Protein AF-E9IWM4-F1 (afdb_monomer)

pLDDT: mean 93.14, std 6.82, range [43.5, 98.0]

Radius of gyration: 21.25 Å; Cα contacts (8 Å, |Δi|>4): 161; chains: 1; bounding box: 42×32×75 Å

Organism: Solenopsis invicta (NCBI:txid13686)

Structure (mmCIF, N/CA/C/O backbone):
data_AF-E9IWM4-F1
#
_entry.id   AF-E9IWM4-F1
#
loop_
_atom_site.group_PDB
_atom_site.id
_atom_site.type_symbol
_atom_site.label_atom_id
_atom_site.label_alt_id
_atom_site.label_comp_id
_atom_site.label_asym_id
_atom_site.label_entity_id
_atom_site.label_seq_id
_atom_site.pdbx_PDB_ins_code
_atom_site.Cartn_x
_atom_site.Cartn_y
_atom_site.Cartn_z
_atom_site.occupancy
_atom_site.B_iso_or_equiv
_atom_site.auth_seq_id
_atom_site.auth_comp_id
_atom_site.auth_asym_id
_atom_site.auth_atom_id
_atom_site.pdbx_PDB_model_num
ATOM 1 N N . VAL A 1 1 ? -19.868 -0.440 38.010 1.00 68.25 1 VAL A N 1
ATOM 2 C CA . VAL A 1 1 ? -18.876 0.169 37.090 1.00 68.25 1 VAL A CA 1
ATOM 3 C C . VAL A 1 1 ? -19.186 1.655 36.975 1.00 68.25 1 VAL A C 1
ATOM 5 O O . VAL A 1 1 ? -20.357 1.967 36.776 1.00 68.25 1 VAL A O 1
ATOM 8 N N . PRO A 1 2 ? -18.214 2.564 37.165 1.00 89.19 2 PRO A N 1
ATOM 9 C CA . PRO A 1 2 ? -18.433 4.004 37.001 1.00 89.19 2 PRO A CA 1
ATOM 10 C C . PRO A 1 2 ? -18.896 4.347 35.576 1.00 89.19 2 PRO A C 1
ATOM 12 O O . PRO A 1 2 ? -18.408 3.737 34.626 1.00 89.19 2 PRO A O 1
ATOM 15 N N . LYS A 1 3 ? -19.796 5.331 35.411 1.00 88.75 3 LYS A N 1
ATOM 16 C CA . LYS A 1 3 ? -20.311 5.748 34.085 1.00 88.75 3 LYS A CA 1
ATOM 17 C C . LYS A 1 3 ? -19.187 6.117 33.110 1.00 88.75 3 LYS A C 1
ATOM 19 O O . LYS A 1 3 ? -19.181 5.637 31.987 1.00 88.75 3 LYS A O 1
ATOM 24 N N . GLN A 1 4 ? -18.182 6.845 33.591 1.00 87.12 4 GLN A N 1
ATOM 25 C CA . GLN A 1 4 ? -17.012 7.236 32.804 1.00 87.12 4 GLN A CA 1
ATOM 26 C C . GLN A 1 4 ? -16.271 6.038 32.184 1.00 87.12 4 GLN A C 1
ATOM 28 O O . GLN A 1 4 ? -15.910 6.068 31.014 1.00 87.12 4 GLN A O 1
ATOM 33 N N . SER A 1 5 ? -16.107 4.947 32.937 1.00 88.56 5 SER A N 1
ATOM 34 C CA . SER A 1 5 ? -15.441 3.736 32.439 1.00 88.56 5 SER A CA 1
ATOM 35 C C . SER A 1 5 ? -16.251 3.034 31.341 1.00 88.56 5 SER A C 1
ATOM 37 O O . SER A 1 5 ? -15.677 2.399 30.456 1.00 88.56 5 SER A O 1
ATOM 39 N N . LEU A 1 6 ? -17.582 3.145 31.375 1.00 91.00 6 LEU A N 1
ATOM 40 C CA . LEU A 1 6 ? -18.441 2.630 30.308 1.00 91.00 6 LEU A CA 1
ATOM 41 C C . LEU A 1 6 ? -18.312 3.484 29.045 1.00 91.00 6 LEU A C 1
ATOM 43 O O . LEU A 1 6 ? -18.167 2.926 27.960 1.00 91.00 6 LEU A O 1
ATOM 47 N N . ASP A 1 7 ? -18.300 4.809 29.188 1.00 90.56 7 ASP A N 1
ATOM 48 C CA . ASP A 1 7 ? -18.164 5.731 28.058 1.00 90.56 7 ASP A CA 1
ATOM 49 C C . ASP A 1 7 ? -16.817 5.546 27.343 1.00 90.56 7 ASP A C 1
ATOM 51 O O . ASP A 1 7 ? -16.772 5.459 26.117 1.00 90.56 7 ASP A O 1
ATOM 55 N N . GLU A 1 8 ? -15.724 5.388 28.095 1.00 90.50 8 GLU A N 1
ATOM 56 C CA . GLU A 1 8 ? -14.397 5.083 27.542 1.00 90.50 8 GLU A CA 1
ATOM 57 C C . GLU A 1 8 ? -14.383 3.764 26.757 1.00 90.50 8 GLU A C 1
ATOM 59 O O . GLU A 1 8 ? -13.847 3.704 25.651 1.00 90.50 8 GLU A O 1
ATOM 64 N N . ARG A 1 9 ? -15.026 2.710 27.277 1.00 92.00 9 ARG A N 1
ATOM 65 C CA . ARG A 1 9 ? -15.141 1.417 26.578 1.00 92.00 9 ARG A CA 1
ATOM 66 C C . ARG A 1 9 ? -15.940 1.526 25.282 1.00 92.00 9 ARG A C 1
ATOM 68 O O . ARG A 1 9 ? -15.555 0.925 24.281 1.00 92.00 9 ARG A O 1
ATOM 75 N N . VAL A 1 10 ? -17.032 2.291 25.289 1.00 94.38 10 VAL A N 1
ATOM 76 C CA . VAL A 1 10 ? -17.844 2.533 24.088 1.00 94.38 10 VAL A CA 1
ATOM 77 C C . VAL A 1 10 ? -17.033 3.285 23.037 1.00 94.38 10 VAL A C 1
ATOM 79 O O . VAL A 1 10 ? -17.038 2.881 21.875 1.00 94.38 10 VAL A O 1
ATOM 82 N N . LYS A 1 11 ? -16.290 4.327 23.431 1.00 95.19 11 LYS A N 1
ATOM 83 C CA . LYS A 1 11 ? -15.400 5.056 22.514 1.00 95.19 11 LYS A CA 1
ATOM 84 C C . LYS A 1 11 ? -14.336 4.143 21.915 1.00 95.19 11 LYS A C 1
ATOM 86 O O . LYS A 1 11 ? -14.179 4.129 20.700 1.00 95.19 11 LYS A O 1
ATOM 91 N N . GLN A 1 12 ? -13.674 3.334 22.740 1.00 96.06 12 GLN A N 1
ATOM 92 C CA . GLN A 1 12 ? -12.641 2.404 22.282 1.00 96.06 12 GLN A CA 1
ATOM 93 C C . GLN A 1 12 ? -13.200 1.357 21.301 1.00 96.06 12 GLN A C 1
ATOM 95 O O . GLN A 1 12 ? -12.586 1.071 20.279 1.00 96.06 12 GLN A O 1
ATOM 100 N N . SER A 1 13 ? -14.397 0.826 21.567 1.00 96.94 13 SER A N 1
ATOM 101 C CA . SER A 1 13 ? -15.074 -0.113 20.662 1.00 96.94 13 SER A CA 1
ATOM 102 C C . SER A 1 13 ? -15.486 0.544 19.340 1.00 96.94 13 SER A C 1
ATOM 104 O O . SER A 1 13 ? -15.327 -0.047 18.273 1.00 96.94 13 SER A O 1
ATOM 106 N N . ASN A 1 14 ? -15.980 1.783 19.381 1.00 97.25 14 ASN A N 1
ATOM 107 C CA . ASN A 1 14 ? -16.292 2.541 18.170 1.00 97.25 14 ASN A CA 1
ATOM 108 C C . ASN A 1 14 ? -15.035 2.862 17.357 1.00 97.25 14 ASN A C 1
ATOM 110 O O . ASN A 1 14 ? -15.083 2.809 16.132 1.00 97.25 14 ASN A O 1
ATOM 114 N N . PHE A 1 15 ? -13.921 3.154 18.028 1.00 97.94 15 PHE A N 1
ATOM 115 C CA . PHE A 1 15 ? -12.633 3.364 17.381 1.00 97.94 15 PHE A CA 1
ATOM 116 C C . PHE A 1 15 ? -12.136 2.098 16.679 1.00 97.94 15 PHE A C 1
ATOM 118 O O . PHE A 1 15 ? -11.802 2.165 15.501 1.00 97.94 15 PHE A O 1
ATOM 125 N N . TYR A 1 16 ? -12.208 0.933 17.332 1.00 97.62 16 TYR A N 1
ATOM 126 C CA . TYR A 1 16 ? -11.913 -0.350 16.685 1.00 97.62 16 TYR A CA 1
ATOM 127 C C . TYR A 1 16 ? -12.737 -0.544 15.402 1.00 97.62 16 TYR A C 1
ATOM 129 O O . TYR A 1 16 ? -12.186 -0.848 14.351 1.00 97.62 16 TYR A O 1
ATOM 137 N N . ARG A 1 17 ? -14.048 -0.267 15.446 1.00 97.62 17 ARG A N 1
ATOM 138 C CA . ARG A 1 17 ? -14.926 -0.371 14.266 1.00 97.62 17 ARG A CA 1
ATOM 139 C C . ARG A 1 17 ? -14.526 0.574 13.128 1.00 97.62 17 ARG A C 1
ATOM 141 O O . ARG A 1 17 ? -14.673 0.195 11.969 1.00 97.62 17 ARG A O 1
ATOM 148 N N . LEU A 1 18 ? -14.036 1.776 13.443 1.00 97.75 18 LEU A N 1
ATOM 149 C CA . LEU A 1 18 ? -13.496 2.706 12.447 1.00 97.75 18 LEU A CA 1
ATOM 150 C C . LEU A 1 18 ? -12.235 2.123 11.792 1.00 97.75 18 LEU A C 1
ATOM 152 O O . LEU A 1 18 ? -12.143 2.108 10.569 1.00 97.75 18 LEU A O 1
ATOM 156 N N . VAL A 1 19 ? -11.304 1.586 12.586 1.00 97.69 19 VAL A N 1
ATOM 157 C CA . VAL A 1 19 ? -10.086 0.928 12.081 1.00 97.69 19 VAL A CA 1
ATOM 158 C C . VAL A 1 19 ? -10.435 -0.255 11.177 1.00 97.69 19 VAL A C 1
ATOM 160 O O . VAL A 1 19 ? -9.948 -0.331 10.050 1.00 97.69 19 VAL A O 1
ATOM 163 N N . THR A 1 20 ? -11.351 -1.127 11.604 1.00 97.06 20 THR A N 1
ATOM 164 C CA . THR A 1 20 ? -11.842 -2.241 10.780 1.00 97.06 20 THR A CA 1
ATOM 165 C C . THR A 1 20 ? -12.454 -1.752 9.466 1.00 97.06 20 THR A C 1
ATOM 167 O O . THR A 1 20 ? -12.233 -2.364 8.420 1.00 97.06 20 THR A O 1
ATOM 170 N N . ALA A 1 21 ? -13.198 -0.641 9.485 1.00 97.44 21 ALA A N 1
ATOM 171 C CA . ALA A 1 21 ? -13.767 -0.063 8.272 1.00 97.44 21 ALA A CA 1
ATOM 172 C C . ALA A 1 21 ? -12.670 0.388 7.293 1.00 97.44 21 ALA A C 1
ATOM 174 O O . ALA A 1 21 ? -12.768 0.076 6.107 1.00 97.44 21 ALA A O 1
ATOM 175 N N . TYR A 1 22 ? -11.596 1.026 7.774 1.00 97.12 22 TYR A N 1
ATOM 176 C CA . TYR A 1 22 ? -10.436 1.376 6.942 1.00 97.12 22 TYR A CA 1
ATOM 177 C C . TYR A 1 22 ? -9.729 0.141 6.375 1.00 97.12 22 TYR A C 1
ATOM 179 O O . TYR A 1 22 ? -9.513 0.082 5.168 1.00 97.12 22 TYR A O 1
ATOM 187 N N . ARG A 1 23 ? -9.466 -0.883 7.196 1.00 97.06 23 ARG A N 1
ATOM 188 C CA . ARG A 1 23 ? -8.870 -2.155 6.740 1.00 97.06 23 ARG A CA 1
ATOM 189 C C . ARG A 1 23 ? -9.715 -2.856 5.665 1.00 97.06 23 ARG A C 1
ATOM 191 O O . ARG A 1 23 ? -9.185 -3.509 4.775 1.00 97.06 23 ARG A O 1
ATOM 198 N N . THR A 1 24 ? -11.040 -2.711 5.727 1.00 96.94 24 THR A N 1
ATOM 199 C CA . THR A 1 24 ? -11.975 -3.397 4.816 1.00 96.94 24 THR A CA 1
ATOM 200 C C . THR A 1 24 ? -12.300 -2.585 3.561 1.00 96.94 24 THR A C 1
ATOM 202 O O . THR A 1 24 ? -12.591 -3.161 2.514 1.00 96.94 24 THR A O 1
ATOM 205 N N . HIS A 1 25 ? -12.333 -1.255 3.650 1.00 96.62 25 HIS A N 1
ATOM 206 C CA . HIS A 1 25 ? -12.874 -0.389 2.595 1.00 96.62 25 HIS A CA 1
ATOM 207 C C . HIS A 1 25 ? -11.947 0.754 2.179 1.00 96.62 25 HIS A C 1
ATOM 209 O O . HIS A 1 25 ? -12.261 1.442 1.211 1.00 96.62 25 HIS A O 1
ATOM 215 N N . GLY A 1 26 ? -10.816 0.956 2.858 1.00 95.62 26 GLY A N 1
ATOM 216 C CA . GLY A 1 26 ? -9.882 2.048 2.580 1.00 95.62 26 GLY A CA 1
ATOM 217 C C . GLY A 1 26 ? -9.371 2.055 1.141 1.00 95.62 26 GLY A C 1
ATOM 218 O O . GLY A 1 26 ? -9.263 3.127 0.546 1.00 95.62 26 GLY A O 1
ATOM 219 N N . HIS A 1 27 ? -9.181 0.878 0.537 1.00 95.06 27 HIS A N 1
ATOM 220 C CA . HIS A 1 27 ? -8.762 0.743 -0.861 1.00 95.06 27 HIS A CA 1
ATOM 221 C C . HIS A 1 27 ? -9.711 1.433 -1.854 1.00 95.06 27 HIS A C 1
ATOM 223 O O . HIS A 1 27 ? -9.274 1.884 -2.908 1.00 95.06 27 HIS A O 1
ATOM 229 N N . LYS A 1 28 ? -11.006 1.562 -1.530 1.00 93.88 28 LYS A N 1
ATOM 230 C CA . LYS A 1 28 ? -12.006 2.166 -2.428 1.00 93.88 28 LYS A CA 1
ATOM 231 C C . LYS A 1 28 ? -11.829 3.677 -2.598 1.00 93.88 28 LYS A C 1
ATOM 233 O O . LYS A 1 28 ? -12.344 4.232 -3.562 1.00 93.88 28 LYS A O 1
ATOM 238 N N . GLN A 1 29 ? -11.133 4.332 -1.668 1.00 93.19 29 GLN A N 1
ATOM 239 C CA . GLN A 1 29 ? -10.759 5.750 -1.751 1.00 93.19 29 GLN A CA 1
ATOM 240 C C . GLN A 1 29 ? -9.256 5.937 -2.003 1.00 93.19 29 GLN A C 1
ATOM 242 O O . GLN A 1 29 ? -8.765 7.053 -1.889 1.00 93.19 29 GLN A O 1
ATOM 247 N N . ALA A 1 30 ? -8.517 4.869 -2.323 1.00 92.69 30 ALA A N 1
ATOM 248 C CA . ALA A 1 30 ? -7.101 4.980 -2.641 1.00 92.69 30 ALA A CA 1
ATOM 249 C C . ALA A 1 30 ? -6.882 5.679 -3.991 1.00 92.69 30 ALA A C 1
ATOM 251 O O . ALA A 1 30 ? -7.615 5.463 -4.962 1.00 92.69 30 ALA A O 1
ATOM 252 N N . ASN A 1 31 ? -5.839 6.500 -4.069 1.00 91.25 31 ASN A N 1
ATOM 253 C CA . ASN A 1 31 ? -5.447 7.209 -5.278 1.00 91.25 31 ASN A CA 1
ATOM 254 C C . ASN A 1 31 ? -4.519 6.343 -6.147 1.00 91.25 31 ASN A C 1
ATOM 256 O O . ASN A 1 31 ? -3.303 6.519 -6.168 1.00 91.25 31 ASN A O 1
ATOM 260 N N . LEU A 1 32 ? -5.110 5.379 -6.858 1.00 91.12 32 LEU A N 1
ATOM 261 C CA . LEU A 1 32 ? -4.361 4.358 -7.605 1.00 91.12 32 LEU A CA 1
ATOM 262 C C . LEU A 1 32 ? -4.093 4.713 -9.073 1.00 91.12 32 LEU A C 1
ATOM 264 O O . LEU A 1 32 ? -3.261 4.077 -9.716 1.00 91.12 32 LEU A O 1
ATOM 268 N N . ASN A 1 33 ? -4.828 5.671 -9.642 1.00 90.75 33 ASN A N 1
ATOM 269 C CA . ASN A 1 33 ? -4.754 5.965 -11.071 1.00 90.75 33 ASN A CA 1
ATOM 270 C C . ASN A 1 33 ? -3.759 7.110 -11.343 1.00 90.75 33 ASN A C 1
ATOM 272 O O . ASN A 1 33 ? -4.104 8.264 -11.085 1.00 90.75 33 ASN A O 1
ATOM 276 N N . PRO A 1 34 ? -2.586 6.839 -11.952 1.00 89.62 34 PRO A N 1
ATOM 277 C CA . PRO A 1 34 ? -1.545 7.848 -12.172 1.00 89.62 34 PRO A CA 1
ATOM 278 C C . PRO A 1 34 ? -1.916 8.921 -13.209 1.00 89.62 34 PRO A C 1
ATOM 280 O O . PRO A 1 34 ? -1.192 9.900 -13.360 1.00 89.62 34 PRO A O 1
ATOM 283 N N . ILE A 1 35 ? -3.019 8.741 -13.943 1.00 90.25 35 ILE A N 1
ATOM 284 C CA . ILE A 1 35 ? -3.495 9.671 -14.980 1.00 90.25 35 ILE A CA 1
ATOM 285 C C . ILE A 1 35 ? -4.748 10.430 -14.510 1.00 90.25 35 ILE A C 1
ATOM 287 O O . ILE A 1 35 ? -5.137 11.429 -15.115 1.00 90.25 35 ILE A O 1
ATOM 291 N N . SER A 1 36 ? -5.411 9.970 -13.444 1.00 83.81 36 SER A N 1
ATOM 292 C CA . SER A 1 36 ? -6.653 10.588 -12.978 1.00 83.81 36 SER A CA 1
ATOM 293 C C . SER A 1 36 ? -6.409 11.995 -12.445 1.00 83.81 36 SER A C 1
ATOM 295 O O . SER A 1 36 ? -5.503 12.229 -11.653 1.00 83.81 36 SER A O 1
ATOM 297 N N . THR A 1 37 ? -7.283 12.923 -12.826 1.00 74.19 37 THR A N 1
ATOM 298 C CA . THR A 1 37 ? -7.367 14.271 -12.244 1.00 74.19 37 THR A CA 1
ATOM 299 C C . THR A 1 37 ? -8.453 14.386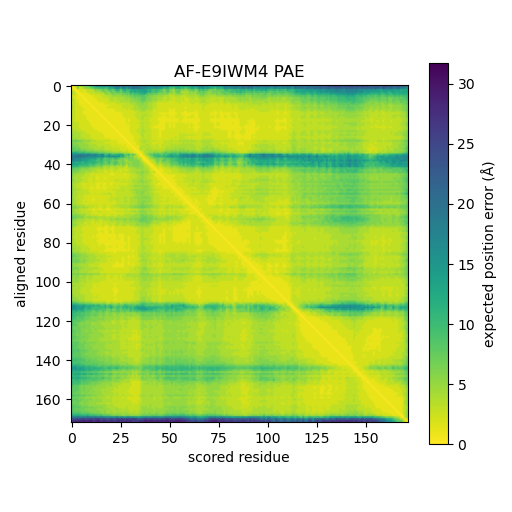 -11.176 1.00 74.19 37 THR A C 1
ATOM 301 O O . THR A 1 37 ? -8.626 15.452 -10.593 1.00 74.19 37 THR A O 1
ATOM 304 N N . ASN A 1 38 ? -9.236 13.325 -10.968 1.00 77.81 38 ASN A N 1
ATOM 305 C CA . ASN A 1 38 ? -10.333 13.327 -10.010 1.00 77.81 38 ASN A CA 1
ATOM 306 C C . ASN A 1 38 ? -9.807 13.004 -8.617 1.00 77.81 38 ASN A C 1
ATOM 308 O O . ASN A 1 38 ? -9.069 12.032 -8.446 1.00 77.81 38 ASN A O 1
ATOM 312 N N . GLU A 1 39 ? -10.241 13.785 -7.632 1.00 75.62 39 GLU A N 1
ATOM 313 C CA . GLU A 1 39 ? -10.001 13.461 -6.232 1.00 75.62 39 GLU A CA 1
ATOM 314 C C . GLU A 1 39 ? -10.761 12.181 -5.845 1.00 75.62 39 GLU A C 1
ATOM 316 O O . GLU A 1 39 ? -11.888 11.969 -6.318 1.00 75.62 39 GLU A O 1
ATOM 321 N N . PRO A 1 40 ? -10.177 11.322 -4.990 1.00 76.00 40 PRO A N 1
ATOM 322 C CA . PRO A 1 40 ? -10.881 10.165 -4.465 1.00 76.00 40 PRO A CA 1
ATOM 323 C C . PRO A 1 40 ? -12.175 10.574 -3.760 1.00 76.00 40 PRO A C 1
ATOM 325 O O . PRO A 1 40 ? -12.224 11.542 -2.999 1.00 76.00 40 PRO A O 1
ATOM 328 N N . GLN A 1 41 ? -13.248 9.828 -4.011 1.00 81.06 41 GLN A N 1
ATOM 329 C CA . GLN A 1 41 ? -14.534 10.117 -3.397 1.00 81.06 41 GLN A CA 1
ATOM 330 C C . GLN A 1 41 ? -14.508 9.752 -1.908 1.00 81.06 41 GLN A C 1
ATOM 332 O O . GLN A 1 41 ? -14.165 8.630 -1.539 1.00 81.06 41 GLN A O 1
ATOM 337 N N . LEU A 1 42 ? -14.954 10.680 -1.057 1.00 84.75 42 LEU A N 1
ATOM 338 C CA . LEU A 1 42 ? -15.148 10.418 0.369 1.00 84.75 42 LEU A CA 1
ATOM 339 C C . LEU A 1 42 ? -16.161 9.283 0.573 1.00 84.75 42 LEU A C 1
ATOM 341 O O . LEU A 1 42 ? -17.331 9.406 0.198 1.00 84.75 42 LEU A O 1
ATOM 345 N N . LEU A 1 43 ? -15.722 8.204 1.220 1.00 91.19 43 LEU A N 1
ATOM 346 C CA . LEU A 1 43 ? -16.580 7.074 1.570 1.00 91.19 43 LEU A CA 1
ATOM 347 C C . LEU A 1 43 ? -17.361 7.358 2.858 1.00 91.19 43 LEU A C 1
ATOM 349 O O . LEU A 1 43 ? -16.746 7.657 3.891 1.00 91.19 43 LEU A O 1
ATOM 353 N N . PRO A 1 44 ? -18.702 7.232 2.845 1.00 90.31 44 PRO A N 1
ATOM 354 C CA . PRO A 1 44 ? -19.520 7.306 4.052 1.00 90.31 44 PRO A CA 1
ATOM 355 C C . PRO A 1 44 ? -19.081 6.309 5.132 1.00 90.31 44 PRO A C 1
ATOM 357 O O . PRO A 1 44 ? -19.079 6.641 6.314 1.00 90.31 44 PRO A O 1
ATOM 360 N N . GLU A 1 45 ? -18.666 5.105 4.748 1.00 91.25 45 GLU A N 1
ATOM 361 C CA . GLU A 1 45 ? -18.254 4.021 5.647 1.00 91.25 45 GLU A CA 1
ATOM 362 C C . GLU A 1 45 ? -17.057 4.395 6.529 1.00 91.25 45 GLU A C 1
ATOM 364 O O . GLU A 1 45 ? -16.896 3.837 7.612 1.00 91.25 45 GLU A O 1
ATOM 369 N N . LEU A 1 46 ? -16.249 5.362 6.091 1.00 95.06 46 LEU A N 1
ATOM 370 C CA . LEU A 1 46 ? -15.022 5.793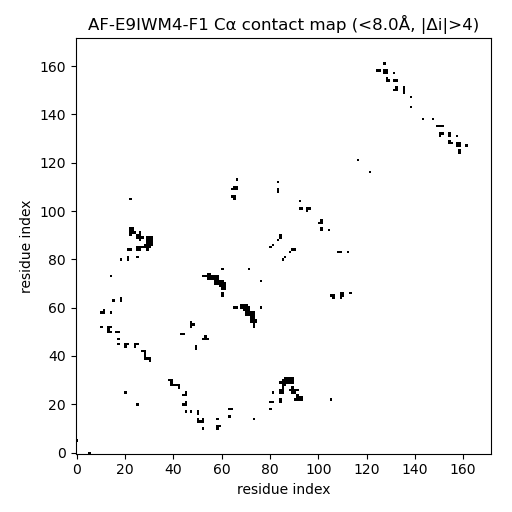 6.764 1.00 95.06 46 LEU A CA 1
ATOM 371 C C . LEU A 1 46 ? -15.219 7.083 7.574 1.00 95.06 46 LEU A C 1
ATOM 373 O O . LEU A 1 46 ? -14.294 7.568 8.221 1.00 95.06 46 LEU A O 1
ATOM 377 N N . GLN A 1 47 ? -16.438 7.637 7.587 1.00 94.00 47 GLN A N 1
ATOM 378 C CA . GLN A 1 47 ? -16.739 8.868 8.312 1.00 94.00 47 GLN A CA 1
ATOM 379 C C . GLN A 1 47 ? -16.836 8.614 9.829 1.00 94.00 47 GLN A C 1
ATOM 381 O O . GLN A 1 47 ? -17.735 7.890 10.272 1.00 94.00 47 GLN A O 1
ATOM 386 N N . PRO A 1 48 ? -16.026 9.284 10.671 1.00 94.31 48 PRO A N 1
ATOM 387 C CA . PRO A 1 48 ? -15.998 9.059 12.127 1.00 94.31 48 PRO A CA 1
ATOM 388 C C . PRO A 1 48 ? -17.345 9.307 12.809 1.00 94.31 48 PRO A C 1
ATOM 390 O O . PRO A 1 48 ? -17.711 8.644 13.784 1.00 94.31 48 PRO A O 1
ATOM 393 N N . LYS A 1 49 ? -18.130 10.232 12.248 1.00 94.06 49 LYS A N 1
ATOM 394 C CA . LYS A 1 49 ? -19.476 10.570 12.715 1.00 94.06 49 LYS A CA 1
ATOM 395 C C . LYS A 1 49 ? -20.408 9.352 12.735 1.00 94.06 49 LYS A C 1
ATOM 397 O O . LYS A 1 49 ? -21.238 9.249 13.638 1.00 94.06 49 LYS A O 1
ATOM 402 N N . ASN A 1 50 ? -20.238 8.401 11.812 1.00 93.44 50 ASN A N 1
ATOM 403 C CA . ASN A 1 50 ? -21.039 7.171 11.758 1.00 93.44 50 ASN A CA 1
ATOM 404 C C . ASN A 1 50 ? -20.737 6.217 12.923 1.00 93.44 50 ASN A C 1
ATOM 406 O O . ASN A 1 50 ? -21.581 5.407 13.310 1.00 93.44 50 ASN A O 1
ATOM 410 N N . PHE A 1 51 ? -19.575 6.380 13.552 1.00 94.62 51 PHE A N 1
ATOM 411 C CA . PHE A 1 51 ? -19.159 5.658 14.751 1.00 94.62 51 PHE A CA 1
ATOM 412 C C . PHE A 1 51 ? -19.368 6.475 16.032 1.00 94.62 51 PHE A C 1
ATOM 414 O O . PHE A 1 51 ? -18.988 6.025 17.108 1.00 94.62 51 PHE A O 1
ATOM 421 N N . LYS A 1 52 ? -20.012 7.652 15.951 1.00 95.12 52 LYS A N 1
ATOM 422 C CA . LYS A 1 52 ? -20.203 8.586 17.079 1.00 95.12 52 LYS A CA 1
ATOM 423 C C . LYS A 1 52 ? -18.877 9.037 17.713 1.00 95.12 52 LYS A C 1
ATOM 425 O O . LYS A 1 52 ? -18.805 9.208 18.928 1.00 95.12 52 LYS A O 1
ATOM 430 N N . LEU A 1 53 ? -17.844 9.206 16.889 1.00 95.75 53 LEU A N 1
ATOM 431 C CA . LEU A 1 53 ? -16.528 9.694 17.295 1.00 95.75 53 LEU A CA 1
ATOM 432 C C . LEU A 1 53 ? -16.345 11.143 16.840 1.00 95.75 53 LEU A C 1
ATOM 434 O O . LEU A 1 53 ? -16.686 11.483 15.704 1.00 95.75 53 LEU A O 1
ATOM 438 N N . ASN A 1 54 ? -15.789 11.986 17.708 1.00 96.25 54 ASN A N 1
ATOM 439 C CA . ASN A 1 54 ? -15.338 13.327 17.346 1.00 96.25 54 ASN A CA 1
ATOM 440 C C . ASN A 1 54 ? -13.836 13.305 17.072 1.00 96.25 54 ASN A C 1
ATOM 442 O O . ASN A 1 54 ? -13.101 12.551 17.698 1.00 96.25 54 ASN A O 1
ATOM 446 N N . LEU A 1 55 ? -13.365 14.184 16.189 1.00 96.12 55 LEU A N 1
ATOM 447 C CA . LEU A 1 55 ? -11.950 14.248 15.800 1.00 96.12 55 LEU A CA 1
ATOM 448 C C . LEU A 1 55 ? -11.003 14.482 16.990 1.00 96.12 55 LEU A C 1
ATOM 450 O O . LEU A 1 55 ? -9.916 13.918 17.030 1.00 96.12 55 LEU A O 1
ATOM 454 N N . LEU A 1 56 ? -11.453 15.252 17.984 1.00 96.69 56 LEU A N 1
ATOM 455 C CA . LEU A 1 56 ? -10.685 15.583 19.188 1.00 96.69 56 LEU A CA 1
ATOM 456 C C . LEU A 1 56 ? -10.829 14.550 20.319 1.00 96.69 56 LEU A C 1
ATOM 458 O O . LEU A 1 56 ? -10.212 14.719 21.372 1.00 96.69 56 LEU A O 1
ATOM 462 N N . ASP A 1 57 ? -11.661 13.513 20.152 1.00 95.00 57 ASP A N 1
ATOM 463 C CA . ASP A 1 57 ? -11.740 12.443 21.147 1.00 95.00 57 ASP A CA 1
ATOM 464 C C . ASP A 1 57 ? -10.381 11.737 21.235 1.00 95.00 57 ASP A C 1
ATOM 466 O O . ASP A 1 57 ? -9.788 11.381 20.218 1.00 95.00 57 ASP A O 1
ATOM 470 N N . LYS A 1 58 ? -9.896 11.528 22.462 1.00 95.94 58 LYS A N 1
ATOM 471 C CA . LYS A 1 58 ? -8.687 10.744 22.723 1.00 95.94 58 LYS A CA 1
ATOM 472 C C . LYS A 1 58 ? -9.032 9.270 22.881 1.00 95.94 58 LYS A C 1
ATOM 474 O O . LYS A 1 58 ? -9.979 8.931 23.596 1.00 95.94 58 LYS A O 1
ATOM 479 N N . VAL A 1 59 ? -8.245 8.412 22.246 1.00 96.44 59 VAL A N 1
ATOM 480 C CA . VAL A 1 59 ? -8.374 6.954 22.292 1.00 96.44 59 VAL A CA 1
ATOM 481 C C . VAL A 1 59 ? -7.000 6.310 22.428 1.00 96.44 59 VAL A C 1
ATOM 483 O O . VAL A 1 59 ? -5.978 6.912 22.100 1.00 96.44 59 VAL A O 1
ATOM 486 N N . ARG A 1 60 ? -6.977 5.067 22.910 1.00 96.88 60 ARG A N 1
ATOM 487 C CA . ARG A 1 60 ? -5.749 4.269 22.926 1.00 96.88 60 ARG A CA 1
ATOM 488 C C . ARG A 1 60 ? -5.574 3.593 21.573 1.00 96.88 60 ARG A C 1
ATOM 490 O O . ARG A 1 60 ? -6.516 2.984 21.073 1.00 96.88 60 ARG A O 1
ATOM 497 N N . PHE A 1 61 ? -4.395 3.703 20.987 1.00 96.38 61 PHE A N 1
ATOM 498 C CA . PHE A 1 61 ? -4.034 3.019 19.747 1.00 96.38 61 PHE A CA 1
ATOM 499 C C . PHE A 1 61 ? -3.509 1.614 20.034 1.00 96.38 61 PHE A C 1
ATOM 501 O O . PHE A 1 61 ? -3.802 0.694 19.273 1.00 96.38 61 PHE A O 1
ATOM 508 N N . GLN A 1 62 ? -2.824 1.437 21.170 1.00 94.31 62 GLN A N 1
ATOM 509 C CA . GLN A 1 62 ? -2.252 0.160 21.581 1.00 94.31 62 GLN A CA 1
ATOM 510 C C . GLN A 1 62 ? -3.289 -0.973 21.557 1.00 94.31 62 GLN A C 1
ATOM 512 O O . GLN A 1 62 ? -4.349 -0.886 22.185 1.00 94.31 62 GLN A O 1
ATOM 517 N N . GLY A 1 63 ? -2.952 -2.057 20.853 1.00 92.12 63 GLY A N 1
ATOM 518 C CA . GLY A 1 63 ? -3.810 -3.235 20.687 1.00 92.12 63 GLY A CA 1
ATOM 519 C C . GLY A 1 63 ? -4.925 -3.079 19.648 1.00 92.12 63 GLY A C 1
ATOM 520 O O . GLY A 1 63 ? -5.783 -3.952 19.560 1.00 92.12 63 GLY A O 1
ATOM 521 N N . ILE A 1 64 ? -4.945 -1.975 18.894 1.00 96.12 64 ILE A N 1
ATOM 522 C CA . ILE A 1 64 ? -5.846 -1.766 17.752 1.00 96.12 64 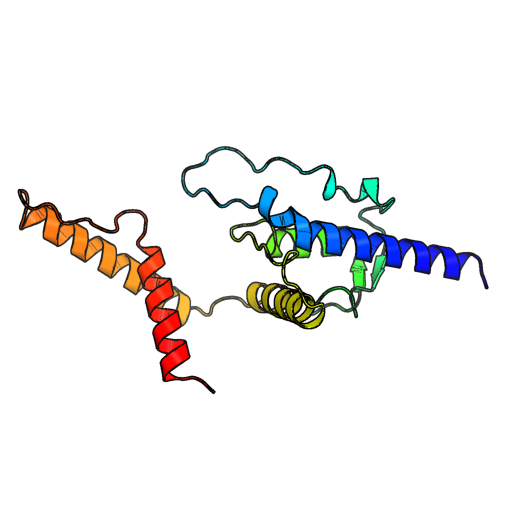ILE A CA 1
ATOM 523 C C . ILE A 1 64 ? -5.048 -1.394 16.499 1.00 96.12 64 ILE A C 1
ATOM 525 O O . ILE A 1 64 ? -5.292 -1.973 15.445 1.00 96.12 64 ILE A O 1
ATOM 529 N N . LEU A 1 65 ? -4.126 -0.434 16.609 1.00 95.56 65 LEU A N 1
ATOM 530 C CA . LEU A 1 65 ? -3.241 -0.001 15.527 1.00 95.56 65 LEU A CA 1
ATOM 531 C C . LEU A 1 65 ? -1.802 -0.432 15.799 1.00 95.56 65 LEU A C 1
ATOM 533 O O . LEU A 1 65 ? -1.336 -0.358 16.937 1.00 95.56 65 LEU A O 1
ATOM 537 N N . PHE A 1 66 ? -1.085 -0.780 14.737 1.00 94.50 66 PHE A N 1
ATOM 538 C CA . PHE A 1 66 ? 0.350 -1.033 14.748 1.00 94.50 66 PHE A CA 1
ATOM 539 C C . PHE A 1 66 ? 1.095 0.245 14.347 1.00 94.50 66 PHE A C 1
ATOM 541 O O . PHE A 1 66 ? 1.538 0.423 13.217 1.00 94.50 66 PHE A O 1
ATOM 548 N N . THR A 1 67 ? 1.190 1.182 15.289 1.00 92.44 67 THR A N 1
ATOM 549 C CA . THR A 1 67 ? 1.863 2.477 15.115 1.00 92.44 67 THR A CA 1
ATOM 550 C C . THR A 1 67 ? 2.819 2.748 16.276 1.00 92.44 67 THR A C 1
ATOM 552 O O . THR A 1 67 ? 2.746 2.099 17.313 1.00 92.44 67 THR A O 1
ATOM 555 N N . GLN A 1 68 ? 3.717 3.723 16.124 1.00 89.50 68 GLN A N 1
ATOM 556 C CA . GLN A 1 68 ? 4.710 4.088 17.148 1.00 89.50 68 GLN A CA 1
ATOM 557 C C . GLN A 1 68 ? 4.115 4.865 18.340 1.00 89.50 68 GLN A C 1
ATOM 559 O O . GLN A 1 68 ? 4.832 5.225 19.272 1.00 89.50 68 GLN A O 1
ATOM 564 N N . GLN A 1 69 ? 2.822 5.195 18.290 1.00 91.94 69 GLN A N 1
ATOM 565 C CA . GLN A 1 69 ? 2.107 5.950 19.318 1.00 91.94 69 GLN A CA 1
ATOM 566 C C . GLN A 1 69 ? 1.116 5.043 20.057 1.00 91.94 69 GLN A C 1
ATOM 568 O O . GLN A 1 69 ? 0.281 4.405 19.426 1.00 91.94 69 GLN A O 1
ATOM 573 N N . ASP A 1 70 ? 1.136 5.052 21.391 1.00 94.69 70 ASP A N 1
ATOM 574 C CA . ASP A 1 70 ? 0.219 4.231 22.203 1.00 94.69 70 ASP A CA 1
ATOM 575 C C . ASP A 1 70 ? -1.193 4.826 22.318 1.00 94.69 70 ASP A C 1
ATOM 577 O O . ASP A 1 70 ? -2.171 4.113 22.566 1.00 94.69 70 ASP A O 1
ATOM 581 N N . GLU A 1 71 ? -1.316 6.143 22.161 1.00 96.62 71 GLU A N 1
ATOM 582 C CA . GLU A 1 71 ? -2.563 6.896 22.243 1.00 96.62 71 GLU A CA 1
ATOM 583 C C . GLU A 1 71 ? -2.501 8.166 21.397 1.00 96.62 71 GLU A C 1
ATOM 585 O O . GLU A 1 71 ? -1.428 8.690 21.095 1.00 96.62 71 GLU A O 1
ATOM 590 N N . GLY A 1 72 ? -3.675 8.684 21.058 1.00 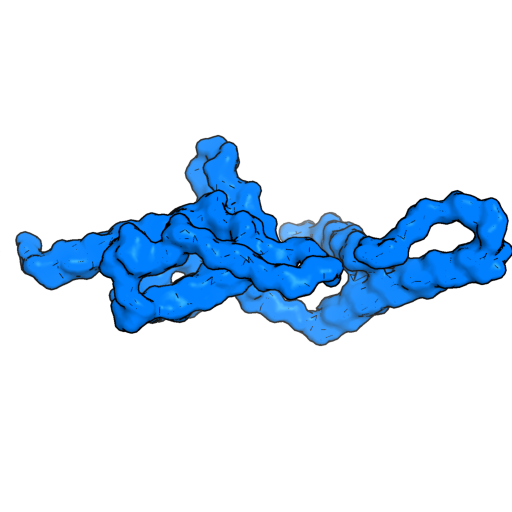96.75 72 GLY A N 1
ATOM 591 C CA . GLY A 1 72 ? -3.809 9.923 20.312 1.00 96.75 72 GLY A CA 1
ATOM 592 C C . GLY A 1 72 ? -5.267 10.291 20.093 1.00 96.75 72 GLY A C 1
ATOM 593 O O . GLY A 1 72 ? -6.193 9.721 20.678 1.00 96.75 72 GLY A O 1
ATOM 594 N N . THR A 1 73 ? -5.469 11.300 19.266 1.00 98.00 73 THR A N 1
ATOM 595 C CA . THR A 1 73 ? -6.784 11.769 18.839 1.00 98.00 73 THR A CA 1
ATOM 596 C C . THR A 1 73 ? -7.322 10.931 17.680 1.00 98.00 73 THR A C 1
ATOM 598 O O . THR A 1 73 ? -6.574 10.307 16.925 1.00 98.00 73 THR A O 1
ATOM 601 N N . ILE A 1 74 ? -8.641 10.938 17.498 1.00 97.81 74 ILE A N 1
ATOM 602 C CA . ILE A 1 74 ? -9.277 10.321 16.327 1.00 97.81 74 ILE A CA 1
ATOM 603 C C . ILE A 1 74 ? -8.766 10.941 15.017 1.00 97.81 74 ILE A C 1
ATOM 605 O O . ILE A 1 74 ? -8.596 10.224 14.036 1.00 97.81 74 ILE A O 1
ATOM 609 N N . GLU A 1 75 ? -8.477 12.243 14.994 1.00 97.69 75 GLU A N 1
ATOM 610 C CA . GLU A 1 75 ? -7.862 12.917 13.842 1.00 97.69 75 GLU A CA 1
ATOM 611 C C . GLU A 1 75 ? -6.489 12.333 13.480 1.00 97.69 75 GLU A C 1
ATOM 613 O O . GLU A 1 75 ? -6.223 12.038 12.313 1.00 97.69 75 GLU A O 1
ATOM 618 N N . GLU A 1 76 ? -5.629 12.125 14.479 1.00 97.12 76 GLU A N 1
ATOM 619 C CA . GLU A 1 76 ? -4.315 11.502 14.293 1.00 97.12 76 GLU A CA 1
ATOM 620 C C . GLU A 1 76 ? -4.440 10.083 13.739 1.00 97.12 76 GLU A C 1
ATOM 622 O O . GLU A 1 76 ? -3.749 9.743 12.776 1.00 97.12 76 GLU A O 1
ATOM 627 N N . ALA A 1 77 ? -5.369 9.291 14.279 1.00 97.00 77 ALA A N 1
ATOM 628 C CA . ALA A 1 77 ? -5.619 7.939 13.798 1.00 97.00 77 ALA A CA 1
ATOM 629 C C . ALA A 1 77 ? -6.138 7.914 12.354 1.00 97.00 77 ALA A C 1
ATOM 631 O O . ALA A 1 77 ? -5.681 7.105 11.556 1.00 97.00 77 ALA A O 1
ATOM 632 N N . ILE A 1 78 ? -7.060 8.808 11.987 1.00 96.44 78 ILE A N 1
ATOM 633 C CA . ILE A 1 78 ? -7.581 8.906 10.613 1.00 96.44 78 ILE A CA 1
ATOM 634 C C . ILE A 1 78 ? -6.476 9.265 9.634 1.00 96.44 78 ILE A C 1
ATOM 636 O O . ILE A 1 78 ? -6.416 8.689 8.553 1.00 96.44 78 ILE A O 1
ATOM 640 N N . ARG A 1 79 ? -5.599 10.206 9.996 1.00 95.44 79 ARG A N 1
ATOM 641 C CA . ARG A 1 79 ? -4.465 10.583 9.148 1.00 95.44 79 ARG A CA 1
ATOM 642 C C . ARG A 1 79 ? -3.530 9.399 8.917 1.00 95.44 79 ARG A C 1
ATOM 644 O O . ARG A 1 79 ? -3.117 9.186 7.782 1.00 95.44 79 ARG A O 1
ATOM 651 N N . PHE A 1 80 ? -3.238 8.631 9.967 1.00 95.50 80 PHE A N 1
ATOM 652 C CA . PHE A 1 80 ? -2.467 7.394 9.856 1.00 95.50 80 PHE A CA 1
ATOM 653 C C . PHE A 1 80 ? -3.172 6.384 8.939 1.00 95.50 80 PHE A C 1
ATOM 655 O O . PHE A 1 80 ? -2.630 6.016 7.905 1.00 95.50 80 PHE A O 1
ATOM 662 N N . LEU A 1 81 ? -4.426 6.034 9.237 1.00 95.62 81 LEU A N 1
ATOM 663 C CA . LEU A 1 81 ? -5.218 5.084 8.451 1.00 95.62 81 LEU A CA 1
ATOM 664 C C . LEU A 1 81 ? -5.373 5.500 6.983 1.00 95.62 81 LEU A C 1
ATOM 666 O O . LEU A 1 81 ? -5.334 4.650 6.099 1.00 95.62 81 LEU A O 1
ATOM 670 N N . HIS A 1 82 ? -5.546 6.794 6.706 1.00 94.31 82 HIS A N 1
ATOM 671 C CA . HIS A 1 82 ? -5.630 7.308 5.343 1.00 94.31 82 HIS A CA 1
ATOM 672 C C . HIS A 1 82 ? -4.304 7.129 4.600 1.00 94.31 82 HIS A C 1
ATOM 674 O O . HIS A 1 82 ? -4.309 6.645 3.472 1.00 94.31 82 HIS A O 1
ATOM 680 N N . ALA A 1 83 ? -3.177 7.493 5.219 1.00 93.19 83 ALA A N 1
ATOM 681 C CA . ALA A 1 83 ? -1.856 7.302 4.620 1.00 93.19 83 ALA A CA 1
ATOM 682 C C . ALA A 1 83 ? -1.557 5.816 4.348 1.00 93.19 83 ALA A C 1
ATOM 684 O O . ALA A 1 83 ? -0.960 5.482 3.330 1.00 93.19 83 ALA A O 1
ATOM 685 N N . THR A 1 84 ? -2.018 4.928 5.230 1.00 94.69 84 THR A N 1
ATOM 686 C CA . THR A 1 84 ? -1.788 3.482 5.137 1.00 94.69 84 THR A CA 1
ATOM 687 C C . THR A 1 84 ? -2.691 2.785 4.112 1.00 94.69 84 THR A C 1
ATOM 689 O O . THR A 1 84 ? -2.223 1.933 3.363 1.00 94.69 84 THR A O 1
ATOM 692 N N . TYR A 1 85 ? -3.988 3.109 4.076 1.00 95.25 85 TYR A N 1
ATOM 693 C CA . TYR A 1 85 ? -4.994 2.322 3.345 1.00 95.25 85 TYR A CA 1
ATOM 694 C C . TYR A 1 85 ? -5.606 3.031 2.132 1.00 95.25 85 TYR A C 1
ATOM 696 O O . TYR A 1 85 ? -6.381 2.418 1.395 1.00 95.25 85 TYR A O 1
ATOM 704 N N . SER A 1 86 ? -5.345 4.328 1.962 1.00 93.25 86 SER A N 1
ATOM 705 C CA . SER A 1 86 ? -6.136 5.202 1.088 1.00 93.25 86 SER A CA 1
ATOM 706 C C . SER A 1 86 ? -5.325 6.263 0.344 1.00 93.25 86 SER A C 1
ATOM 708 O O . SER A 1 86 ? -5.912 7.165 -0.245 1.00 93.25 86 SER A O 1
ATOM 710 N N . ASP A 1 87 ? -3.998 6.172 0.351 1.00 91.31 87 ASP A N 1
ATOM 711 C CA . ASP A 1 87 ? -3.138 7.075 -0.416 1.00 91.31 87 ASP A CA 1
ATOM 712 C C . ASP A 1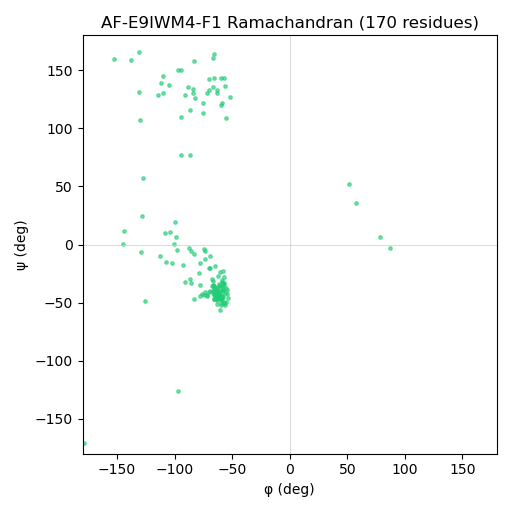 87 ? -2.728 6.420 -1.747 1.00 91.31 87 ASP A C 1
ATOM 714 O O . ASP A 1 87 ? -3.588 5.953 -2.494 1.00 91.31 87 ASP A O 1
ATOM 718 N N . ALA A 1 88 ? -1.432 6.330 -2.054 1.00 90.69 88 ALA A N 1
ATOM 719 C CA . ALA A 1 88 ? -0.929 5.724 -3.290 1.00 90.69 88 ALA A CA 1
ATOM 720 C C . ALA A 1 88 ? -1.024 4.183 -3.325 1.00 90.69 88 ALA A C 1
ATOM 722 O O . ALA A 1 88 ? -0.697 3.565 -4.338 1.00 90.69 88 ALA A O 1
ATOM 723 N N . ILE A 1 89 ? -1.433 3.553 -2.218 1.00 92.12 89 ILE A N 1
ATOM 724 C CA . ILE A 1 89 ? -1.564 2.101 -2.071 1.00 92.12 89 ILE A CA 1
ATOM 725 C C . ILE A 1 89 ? -2.943 1.798 -1.484 1.00 92.12 89 ILE A C 1
ATOM 727 O O . ILE A 1 89 ? -3.356 2.394 -0.492 1.00 92.12 89 ILE A O 1
ATOM 731 N N . GLY A 1 90 ? -3.645 0.852 -2.105 1.00 93.31 90 GLY A N 1
ATOM 732 C CA . GLY A 1 90 ? -4.893 0.287 -1.608 1.00 93.31 90 GLY A CA 1
ATOM 733 C C . GLY A 1 90 ? -4.671 -1.181 -1.281 1.00 93.31 90 GLY A C 1
ATOM 734 O O . GLY A 1 90 ? -4.141 -1.919 -2.111 1.00 93.31 90 GLY A O 1
ATOM 735 N N . THR A 1 91 ? -5.051 -1.601 -0.077 1.00 95.12 91 THR A N 1
ATOM 736 C CA . THR A 1 91 ? -4.906 -2.993 0.355 1.00 95.12 91 THR A CA 1
ATOM 737 C C . THR A 1 91 ? -6.262 -3.666 0.522 1.00 95.12 91 THR A C 1
ATOM 739 O O . THR A 1 91 ? -7.230 -3.091 1.026 1.00 95.12 91 THR A O 1
ATOM 742 N N . GLU A 1 92 ? -6.326 -4.917 0.078 1.00 96.94 92 GLU A N 1
ATOM 743 C CA . GLU A 1 92 ? -7.506 -5.764 0.176 1.00 96.94 92 GLU A CA 1
ATOM 744 C C . GLU A 1 92 ? -7.084 -7.102 0.769 1.00 96.94 92 GLU A C 1
ATOM 746 O O . GLU A 1 92 ? -6.413 -7.895 0.112 1.00 96.94 92 GLU A O 1
ATOM 751 N N . PHE A 1 93 ? -7.463 -7.331 2.023 1.00 97.06 93 PHE A N 1
ATOM 752 C CA . PHE A 1 93 ? -7.098 -8.542 2.764 1.00 97.06 93 PHE A CA 1
ATOM 753 C C . PHE A 1 93 ? -8.199 -9.016 3.724 1.00 97.06 93 PHE A C 1
ATOM 755 O O . PHE A 1 93 ? -8.059 -10.036 4.390 1.00 97.06 93 PHE A O 1
ATOM 762 N N . SER A 1 94 ? -9.339 -8.321 3.787 1.00 95.50 94 SER A N 1
ATOM 763 C CA . SER A 1 94 ? -10.467 -8.698 4.652 1.00 95.50 94 SER A CA 1
ATOM 764 C C . SER A 1 94 ? -11.117 -10.033 4.271 1.00 95.50 94 SER A C 1
ATOM 766 O O . SER A 1 94 ? -11.816 -10.623 5.090 1.00 95.50 94 SER A O 1
ATOM 768 N N . TYR A 1 95 ? -10.888 -10.505 3.044 1.00 96.31 95 TYR A N 1
ATOM 769 C CA . TYR A 1 95 ? -11.360 -11.793 2.537 1.00 96.31 95 TYR A CA 1
ATOM 770 C C . TYR A 1 95 ? -10.461 -12.976 2.923 1.00 96.31 95 TYR A C 1
ATOM 772 O O . TYR A 1 95 ? -10.846 -14.111 2.648 1.00 96.31 95 TYR A O 1
ATOM 780 N N . LEU A 1 96 ? -9.279 -12.738 3.512 1.00 97.62 96 LEU A N 1
ATOM 781 C CA . LEU A 1 96 ? -8.424 -13.814 4.026 1.00 97.62 96 LEU A CA 1
ATOM 782 C C . LEU A 1 96 ? -9.215 -14.644 5.039 1.00 97.62 96 LEU A C 1
ATOM 784 O O . LEU A 1 96 ? -10.039 -14.094 5.769 1.00 97.62 96 LEU A O 1
ATOM 788 N N . GLU A 1 97 ? -9.007 -15.958 5.065 1.00 96.25 97 GLU A N 1
ATOM 789 C CA . GLU A 1 97 ? -9.876 -16.874 5.808 1.00 96.25 97 GLU A CA 1
ATOM 790 C C . GLU A 1 97 ? -9.629 -16.785 7.315 1.00 96.25 97 GLU A C 1
ATOM 792 O O . GLU A 1 97 ? -10.575 -16.705 8.111 1.00 96.25 97 GLU A O 1
ATOM 797 N N . THR A 1 98 ? -8.360 -16.741 7.721 1.00 97.75 98 THR A N 1
ATOM 798 C CA . THR A 1 98 ? -7.984 -16.794 9.134 1.00 97.75 98 THR A CA 1
ATOM 799 C C . THR A 1 98 ? -7.804 -15.404 9.739 1.00 97.75 98 THR A C 1
ATOM 801 O O . THR A 1 98 ? -7.445 -14.438 9.069 1.00 97.75 98 THR A O 1
ATOM 804 N N . GLU A 1 99 ? -8.067 -15.292 11.042 1.00 95.44 99 GLU A N 1
ATOM 805 C CA . GLU A 1 99 ? -7.796 -14.049 11.777 1.00 95.44 99 GLU A CA 1
ATOM 806 C C . GLU A 1 99 ? -6.296 -13.767 11.871 1.00 95.44 99 GLU A C 1
ATOM 808 O O . GLU A 1 99 ? -5.886 -12.617 11.779 1.00 95.44 99 GLU A O 1
ATOM 813 N N . GLU A 1 100 ? -5.484 -14.817 11.994 1.00 97.06 100 GLU A N 1
ATOM 814 C CA . GLU A 1 100 ? -4.027 -14.714 12.053 1.00 97.06 100 GLU A CA 1
ATOM 815 C C . GLU A 1 100 ? -3.457 -14.061 10.789 1.00 97.06 100 GLU A C 1
ATOM 817 O O . GLU A 1 100 ? -2.674 -13.122 10.889 1.00 97.06 100 GLU A O 1
ATOM 822 N N . GLU A 1 101 ? -3.909 -14.478 9.603 1.00 97.31 101 GLU A N 1
ATOM 823 C CA . GLU A 1 101 ? -3.493 -13.860 8.340 1.00 97.31 101 GLU A CA 1
ATOM 824 C C . GLU A 1 101 ? -3.946 -12.399 8.233 1.00 97.31 101 GLU A C 1
ATOM 826 O O . GLU A 1 101 ? -3.184 -11.553 7.764 1.00 97.31 101 GLU A O 1
ATOM 831 N N . ARG A 1 102 ? -5.173 -12.080 8.673 1.00 97.19 102 ARG A N 1
ATOM 832 C CA . ARG A 1 102 ? -5.692 -10.703 8.641 1.00 97.19 102 ARG A CA 1
ATOM 833 C C . ARG A 1 102 ? -4.913 -9.778 9.570 1.00 97.19 102 ARG A C 1
ATOM 835 O O . ARG A 1 102 ? -4.593 -8.663 9.163 1.00 97.19 102 ARG A O 1
ATOM 842 N N . GLU A 1 103 ? -4.608 -10.225 10.784 1.00 95.75 103 GLU A N 1
ATOM 843 C CA . GLU A 1 103 ? -3.826 -9.434 11.738 1.00 95.75 103 GLU A CA 1
ATOM 844 C C . GLU A 1 103 ? -2.366 -9.310 11.302 1.00 95.75 103 GLU A C 1
ATOM 846 O O . GLU A 1 103 ? -1.829 -8.206 11.332 1.00 95.75 103 GLU A O 1
ATOM 851 N N . TRP A 1 104 ? -1.754 -10.380 10.781 1.00 96.44 104 TRP A N 1
ATOM 852 C CA . TRP A 1 104 ? -0.410 -10.305 10.204 1.00 96.44 104 TRP A CA 1
ATOM 853 C C . TRP A 1 104 ? -0.342 -9.291 9.056 1.00 96.44 104 TRP A C 1
ATOM 855 O O . TRP A 1 104 ? 0.576 -8.474 8.997 1.00 96.44 104 TRP A O 1
ATOM 865 N N . PHE A 1 105 ? -1.327 -9.304 8.152 1.00 96.94 105 PHE A N 1
ATOM 866 C CA . PHE A 1 105 ? -1.357 -8.376 7.023 1.00 96.94 105 PHE A CA 1
ATOM 867 C C . PHE A 1 105 ? -1.567 -6.932 7.493 1.00 96.94 105 PHE A C 1
ATOM 869 O O . PHE A 1 105 ? -0.911 -6.018 6.992 1.00 96.94 105 PHE A O 1
ATOM 876 N N . ALA A 1 106 ? -2.454 -6.720 8.470 1.00 96.06 106 ALA A N 1
ATOM 877 C CA . ALA A 1 106 ? -2.659 -5.410 9.072 1.00 96.06 106 ALA A CA 1
ATOM 878 C C . ALA A 1 106 ? -1.373 -4.883 9.726 1.00 96.06 106 ALA A C 1
ATOM 880 O O . ALA A 1 106 ? -0.991 -3.747 9.458 1.00 96.06 106 ALA A O 1
ATOM 881 N N . GLU A 1 107 ? -0.679 -5.709 10.514 1.00 95.88 107 GLU A N 1
ATOM 882 C CA . GLU A 1 107 ? 0.602 -5.361 11.134 1.00 95.88 107 GLU A CA 1
ATOM 883 C C . GLU A 1 107 ? 1.659 -5.022 10.084 1.00 95.88 107 GLU A C 1
ATOM 885 O O . GLU A 1 107 ? 2.271 -3.955 10.147 1.00 95.88 107 GLU A O 1
ATOM 890 N N . ALA A 1 108 ? 1.840 -5.881 9.079 1.00 94.62 108 ALA A N 1
ATOM 891 C CA . ALA A 1 108 ? 2.831 -5.680 8.029 1.00 94.62 108 ALA A CA 1
ATOM 892 C C . ALA A 1 108 ? 2.599 -4.365 7.267 1.00 94.62 108 ALA A C 1
ATOM 894 O O . ALA A 1 108 ? 3.542 -3.611 7.032 1.00 94.62 108 ALA A O 1
ATOM 895 N N . VAL A 1 109 ? 1.353 -4.051 6.903 1.00 94.69 109 VAL A N 1
ATOM 896 C CA . VAL A 1 109 ? 1.028 -2.831 6.148 1.00 94.69 109 VAL A CA 1
ATOM 897 C C . VAL A 1 109 ? 1.154 -1.577 7.018 1.00 94.69 109 VAL A C 1
ATOM 899 O O . VAL A 1 109 ? 1.730 -0.581 6.574 1.00 94.69 109 VAL A O 1
ATOM 902 N N . GLU A 1 110 ? 0.645 -1.614 8.250 1.00 94.94 110 GLU A N 1
ATOM 903 C CA . GLU A 1 110 ? 0.679 -0.477 9.181 1.00 94.94 110 GLU A CA 1
ATOM 904 C C . GLU A 1 110 ? 2.111 -0.131 9.625 1.00 94.94 110 GLU A C 1
ATOM 906 O O . GLU A 1 110 ? 2.424 1.048 9.804 1.00 94.94 110 GLU A O 1
ATOM 911 N N . THR A 1 111 ? 3.001 -1.125 9.713 1.00 92.06 111 THR A N 1
ATOM 912 C CA . THR A 1 111 ? 4.421 -0.925 10.047 1.00 92.06 111 THR A CA 1
ATOM 913 C C . THR A 1 111 ? 5.271 -0.537 8.835 1.00 92.06 111 THR A C 1
ATOM 915 O O . THR A 1 111 ? 6.009 0.444 8.906 1.00 92.06 111 THR A O 1
ATOM 918 N N . THR A 1 112 ? 5.142 -1.234 7.699 1.00 85.38 112 THR A N 1
ATOM 919 C CA . THR A 1 112 ? 5.998 -1.008 6.515 1.00 85.38 112 THR A CA 1
ATOM 920 C C . THR A 1 112 ? 5.802 0.386 5.925 1.00 85.38 112 THR A C 1
ATOM 922 O O . THR A 1 112 ? 6.768 1.052 5.558 1.00 85.38 112 THR A O 1
ATOM 925 N N . LEU A 1 113 ? 4.557 0.865 5.843 1.00 74.75 113 LEU A N 1
ATOM 926 C CA . LEU A 1 113 ? 4.268 2.180 5.259 1.00 74.75 113 LEU A CA 1
ATOM 927 C C . LEU A 1 113 ? 4.680 3.349 6.163 1.00 74.75 113 LEU A C 1
ATOM 929 O O . LEU A 1 113 ? 4.759 4.484 5.693 1.00 74.75 113 LEU A O 1
ATOM 933 N N . ALA A 1 114 ? 4.991 3.084 7.434 1.00 70.44 114 ALA A N 1
ATOM 934 C CA . ALA A 1 114 ? 5.575 4.075 8.329 1.00 70.44 114 ALA A CA 1
ATOM 935 C C . ALA A 1 114 ? 7.084 4.284 8.081 1.00 70.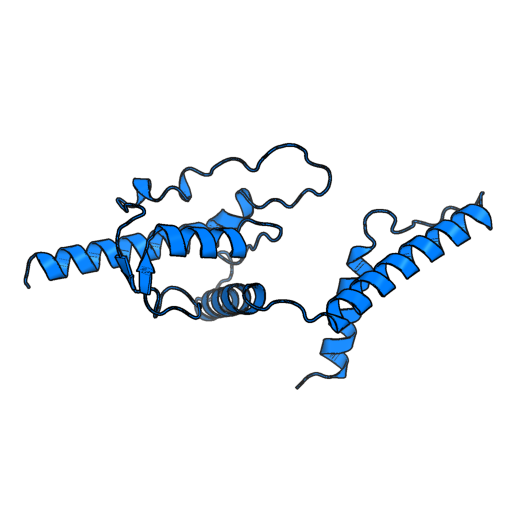44 114 ALA A C 1
ATOM 937 O O . ALA A 1 114 ? 7.642 5.292 8.525 1.00 70.44 114 ALA A O 1
ATOM 938 N N . GLU A 1 115 ? 7.758 3.373 7.368 1.00 77.94 115 GLU A N 1
ATOM 939 C CA . GLU A 1 115 ? 9.200 3.442 7.138 1.00 77.94 115 GLU A CA 1
ATOM 940 C C . GLU A 1 115 ? 9.556 4.288 5.908 1.00 77.94 115 GLU 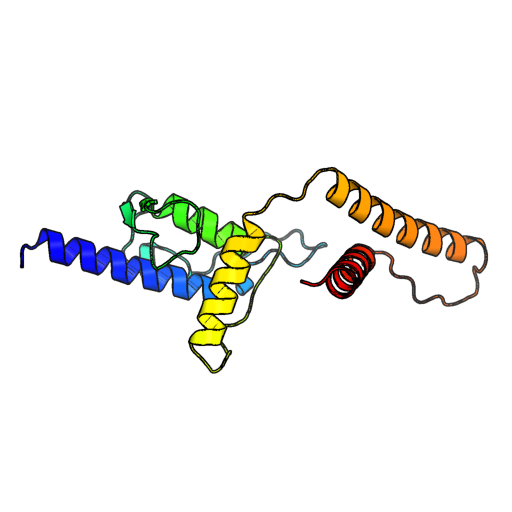A C 1
ATOM 942 O O . GLU A 1 115 ? 9.266 3.961 4.756 1.00 77.94 115 GLU A O 1
ATOM 947 N N . SER A 1 116 ? 10.257 5.399 6.137 1.00 84.50 116 SER A N 1
ATOM 948 C CA . SER A 1 116 ? 10.760 6.226 5.042 1.00 84.50 116 SER A CA 1
ATOM 949 C C . SER A 1 116 ? 11.899 5.530 4.291 1.00 84.50 116 SER A C 1
ATOM 951 O O . SER A 1 116 ? 12.880 5.096 4.899 1.00 84.50 116 SER A O 1
ATOM 953 N N . LEU A 1 117 ? 11.844 5.533 2.957 1.00 88.81 117 LEU A N 1
ATOM 954 C CA . LEU A 1 117 ? 12.954 5.057 2.131 1.00 88.81 117 LEU A CA 1
ATOM 955 C C . LEU A 1 117 ? 14.201 5.926 2.331 1.00 88.81 117 LEU A C 1
ATOM 957 O O . LEU A 1 117 ? 14.150 7.151 2.179 1.00 88.81 117 LEU A O 1
ATOM 961 N N . ASN A 1 118 ? 15.345 5.288 2.583 1.00 92.69 118 ASN A N 1
ATOM 962 C CA . ASN A 1 118 ? 16.621 5.993 2.644 1.00 92.69 118 ASN A CA 1
ATOM 963 C C . ASN A 1 118 ? 17.028 6.555 1.262 1.00 92.69 118 ASN A C 1
ATOM 965 O O . ASN A 1 118 ? 16.554 6.119 0.206 1.00 92.69 118 ASN A O 1
ATOM 969 N N . ASN A 1 119 ? 17.935 7.535 1.265 1.00 95.62 119 ASN A N 1
ATOM 970 C CA . ASN A 1 119 ? 18.347 8.238 0.047 1.00 95.62 119 ASN A CA 1
ATOM 971 C C . ASN A 1 119 ? 19.003 7.327 -1.000 1.00 95.62 119 ASN A C 1
ATOM 973 O O . ASN A 1 119 ? 18.829 7.559 -2.195 1.00 95.62 119 ASN A O 1
ATOM 977 N N . GLU A 1 120 ? 19.739 6.299 -0.580 1.00 94.62 120 GLU A N 1
ATOM 978 C CA . GLU A 1 120 ? 20.416 5.384 -1.502 1.00 94.62 120 GLU A CA 1
ATOM 979 C C . GLU A 1 120 ? 19.420 4.445 -2.195 1.00 94.62 120 GLU A C 1
ATOM 981 O O . GLU A 1 120 ? 19.476 4.277 -3.415 1.00 94.62 120 GLU A O 1
ATOM 986 N N . THR A 1 121 ? 18.424 3.931 -1.467 1.00 92.06 121 THR A N 1
ATOM 987 C CA . THR A 1 121 ? 17.308 3.165 -2.040 1.00 92.06 121 THR A CA 1
ATOM 988 C C . THR A 1 121 ? 16.531 4.017 -3.043 1.00 92.06 121 THR A C 1
ATOM 990 O O . THR A 1 121 ? 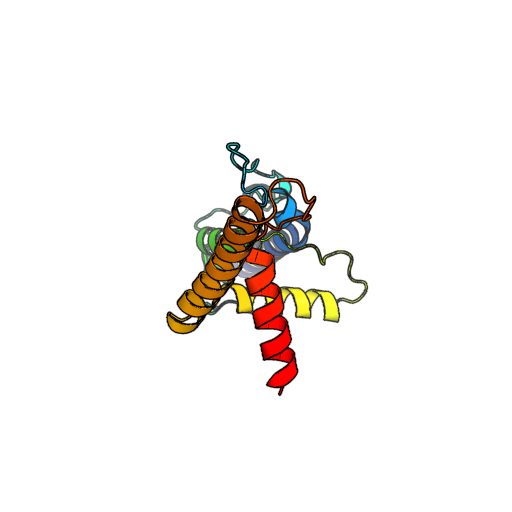16.273 3.574 -4.160 1.00 92.06 121 THR A O 1
ATOM 993 N N . ARG A 1 122 ? 16.234 5.281 -2.706 1.00 94.94 122 ARG A N 1
ATOM 994 C CA . ARG A 1 122 ? 15.553 6.218 -3.621 1.00 94.94 122 ARG A CA 1
ATOM 995 C C . ARG A 1 122 ? 16.334 6.443 -4.920 1.00 94.94 122 ARG A C 1
ATOM 997 O O . ARG A 1 122 ? 15.744 6.399 -5.998 1.00 94.94 122 ARG A O 1
ATOM 1004 N N . LYS A 1 123 ? 17.653 6.657 -4.835 1.00 96.88 123 LYS A N 1
ATOM 1005 C CA . LYS A 1 123 ? 18.526 6.797 -6.017 1.00 96.88 123 LYS A CA 1
ATOM 1006 C C . LYS A 1 123 ? 18.566 5.521 -6.852 1.00 96.88 123 LYS A C 1
ATOM 1008 O O . LYS A 1 123 ? 18.550 5.606 -8.078 1.00 96.88 123 LYS A O 1
ATOM 1013 N N . THR A 1 124 ? 18.604 4.360 -6.203 1.00 95.62 124 THR A N 1
ATOM 1014 C CA . THR A 1 124 ? 18.618 3.055 -6.876 1.00 95.62 124 THR A CA 1
ATOM 1015 C C . THR A 1 124 ? 17.329 2.846 -7.668 1.00 95.62 124 THR A C 1
ATOM 1017 O O . THR A 1 124 ? 17.390 2.634 -8.876 1.00 95.62 124 THR A O 1
ATOM 1020 N N . ILE A 1 125 ? 16.168 3.043 -7.034 1.00 95.56 125 ILE A N 1
ATOM 1021 C CA . ILE A 1 125 ? 14.848 2.971 -7.682 1.00 95.56 125 ILE A CA 1
ATOM 1022 C C . ILE A 1 125 ? 14.768 3.921 -8.886 1.00 95.56 125 ILE A C 1
ATOM 1024 O O . ILE A 1 125 ? 14.403 3.503 -9.984 1.00 95.56 125 ILE A O 1
ATOM 1028 N N . ALA A 1 126 ? 15.167 5.186 -8.713 1.00 97.00 126 ALA A N 1
ATOM 1029 C CA . ALA A 1 126 ? 15.176 6.165 -9.801 1.00 97.00 126 ALA A CA 1
ATOM 1030 C C . ALA A 1 126 ? 16.093 5.743 -10.960 1.00 97.00 126 ALA A C 1
ATOM 1032 O O . ALA A 1 126 ? 15.735 5.898 -12.127 1.00 97.00 126 ALA A O 1
ATOM 1033 N N . THR A 1 127 ? 17.260 5.180 -10.646 1.00 97.56 127 THR A N 1
ATOM 1034 C CA . THR A 1 127 ? 18.223 4.711 -11.647 1.00 97.56 127 THR A CA 1
ATOM 1035 C C . THR A 1 127 ? 17.659 3.556 -12.472 1.00 97.56 127 THR A C 1
ATOM 1037 O O . THR A 1 127 ? 17.801 3.567 -13.694 1.00 97.56 127 THR A O 1
ATOM 1040 N N . GLU A 1 128 ? 16.993 2.583 -11.846 1.00 97.19 128 GLU A N 1
ATOM 1041 C CA . GLU A 1 128 ? 16.384 1.456 -12.565 1.00 97.19 128 GLU A CA 1
ATOM 1042 C C . GLU A 1 128 ? 15.232 1.901 -13.479 1.00 97.19 128 GLU A C 1
ATOM 1044 O O . GLU A 1 128 ? 15.167 1.477 -14.634 1.00 97.19 128 GLU A O 1
ATOM 1049 N N . MET A 1 129 ? 14.390 2.839 -13.030 1.00 97.62 129 MET A N 1
ATOM 1050 C CA . MET A 1 129 ? 13.340 3.415 -13.884 1.00 97.62 129 MET A CA 1
ATOM 1051 C C . MET A 1 129 ? 13.929 4.170 -15.088 1.00 97.62 129 MET A C 1
ATOM 1053 O O . MET A 1 129 ? 13.499 3.967 -16.224 1.00 97.62 129 MET A O 1
ATOM 1057 N N . LEU A 1 130 ? 14.970 4.985 -14.870 1.00 98.00 130 LEU A N 1
ATOM 1058 C CA . LEU A 1 130 ? 15.643 5.725 -15.946 1.00 98.00 130 LEU A CA 1
ATOM 1059 C C . LEU A 1 130 ? 16.309 4.798 -16.968 1.00 98.00 130 LEU A C 1
ATOM 1061 O O . LEU A 1 130 ? 16.276 5.088 -18.165 1.00 98.00 130 LEU A O 1
ATOM 1065 N N . LYS A 1 131 ? 16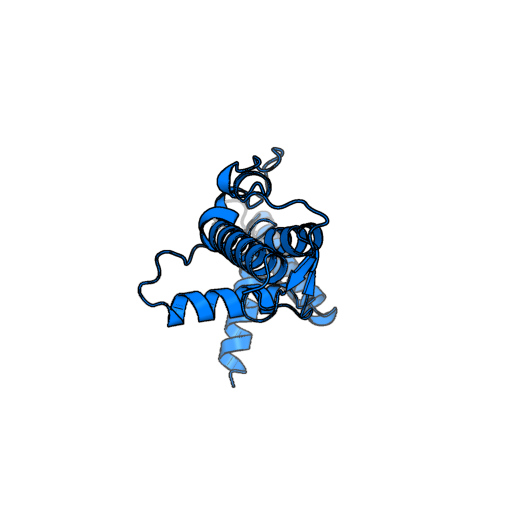.897 3.679 -16.526 1.00 97.50 131 LYS A N 1
ATOM 1066 C CA . LYS A 1 131 ? 17.452 2.661 -17.431 1.00 97.50 131 LYS A CA 1
ATOM 1067 C C . LYS A 1 131 ? 16.366 2.058 -18.320 1.00 97.50 131 LYS A C 1
ATOM 1069 O O . LYS A 1 131 ? 16.595 1.937 -19.522 1.00 97.50 131 LYS A O 1
ATOM 1074 N N . SER A 1 132 ? 15.201 1.731 -17.751 1.00 97.56 132 SER A N 1
ATOM 1075 C CA . SER A 1 132 ? 14.048 1.217 -18.504 1.00 97.56 132 SER A CA 1
ATOM 1076 C C . SER A 1 132 ? 13.636 2.184 -19.612 1.00 97.56 132 SER A C 1
ATOM 1078 O O . SER A 1 132 ? 13.605 1.817 -20.786 1.00 97.56 132 SER A O 1
ATOM 1080 N N . GLN A 1 133 ? 13.424 3.454 -19.258 1.00 97.81 133 GLN A N 1
ATOM 1081 C CA . GLN A 1 133 ? 13.029 4.490 -20.210 1.00 97.81 133 GLN A CA 1
ATOM 1082 C C . GLN A 1 133 ? 14.100 4.727 -21.288 1.00 97.81 133 GLN A C 1
ATOM 1084 O O . GLN A 1 133 ? 13.791 4.856 -22.474 1.00 97.81 133 GLN A O 1
ATOM 1089 N N . ALA A 1 134 ? 15.379 4.772 -20.901 1.00 97.94 134 ALA A N 1
ATOM 1090 C CA . ALA A 1 134 ? 16.482 4.962 -21.840 1.00 97.94 134 ALA A CA 1
ATOM 1091 C C . ALA A 1 134 ? 16.594 3.802 -22.840 1.00 97.94 134 ALA A C 1
ATOM 1093 O O . ALA A 1 134 ? 16.884 4.032 -24.017 1.00 97.94 134 ALA A O 1
ATOM 1094 N N . PHE A 1 135 ? 16.345 2.572 -22.386 1.00 97.31 135 PHE A N 1
ATOM 1095 C CA . PHE A 1 135 ? 16.344 1.390 -23.235 1.00 97.31 135 PHE A CA 1
ATOM 1096 C C . PHE A 1 135 ? 15.206 1.430 -24.261 1.00 97.31 135 PHE A C 1
ATOM 1098 O O . PHE A 1 135 ? 15.460 1.251 -25.454 1.00 97.31 135 PHE A O 1
ATOM 1105 N N . ASP A 1 136 ? 13.983 1.752 -23.835 1.00 97.00 136 ASP A N 1
ATOM 1106 C CA . ASP A 1 136 ? 12.846 1.885 -24.752 1.00 97.00 136 ASP A CA 1
ATOM 1107 C C . ASP A 1 136 ? 13.059 3.002 -25.782 1.00 97.00 136 ASP A C 1
ATOM 1109 O O . ASP A 1 136 ? 12.840 2.796 -26.981 1.00 97.00 136 ASP A O 1
ATOM 1113 N N . ASN A 1 137 ? 13.591 4.150 -25.353 1.00 96.81 137 ASN A N 1
ATOM 1114 C CA . ASN A 1 137 ? 13.948 5.243 -26.258 1.00 96.81 137 ASN A CA 1
ATOM 1115 C C . ASN A 1 137 ? 15.036 4.828 -27.267 1.00 96.81 137 ASN A C 1
ATOM 1117 O O . ASN A 1 137 ? 14.950 5.137 -28.457 1.00 96.81 137 ASN A O 1
ATOM 1121 N N . PHE A 1 138 ? 16.054 4.084 -26.826 1.00 97.69 138 PHE A N 1
ATOM 1122 C CA . PHE A 1 138 ? 17.082 3.554 -27.721 1.00 97.69 138 PHE A CA 1
ATOM 1123 C C . PHE A 1 138 ? 16.483 2.624 -28.784 1.00 97.69 138 PHE A C 1
ATOM 1125 O O . PHE A 1 138 ? 16.792 2.766 -29.973 1.00 97.69 138 PHE A O 1
ATOM 1132 N N . LEU A 1 139 ? 15.602 1.704 -28.379 1.00 97.00 139 LEU A N 1
ATOM 1133 C CA . LEU A 1 139 ? 14.927 0.797 -29.304 1.00 97.00 139 LEU A CA 1
ATOM 1134 C C . LEU A 1 139 ? 14.039 1.553 -30.294 1.00 97.00 139 LEU A C 1
ATOM 1136 O O . LEU A 1 139 ? 14.058 1.233 -31.482 1.00 97.00 139 LEU A O 1
ATOM 1140 N N . ALA A 1 140 ? 13.322 2.582 -29.837 1.00 95.88 140 ALA A N 1
ATOM 1141 C CA . ALA A 1 140 ? 12.496 3.429 -30.692 1.00 95.88 140 ALA A CA 1
ATOM 1142 C C . ALA A 1 140 ? 13.314 4.118 -31.799 1.00 95.88 140 ALA A C 1
ATOM 1144 O O . ALA A 1 140 ? 12.860 4.197 -32.939 1.00 95.88 140 ALA A O 1
ATOM 1145 N N . ILE A 1 141 ? 14.535 4.568 -31.487 1.00 97.06 141 ILE A N 1
ATOM 1146 C CA . ILE A 1 141 ? 15.426 5.237 -32.447 1.00 97.06 141 ILE A CA 1
ATOM 1147 C C . ILE A 1 141 ? 16.070 4.237 -33.416 1.00 97.06 141 ILE A C 1
ATOM 1149 O O . ILE A 1 141 ? 16.202 4.521 -34.607 1.00 97.06 141 ILE A O 1
ATOM 1153 N N . LYS A 1 142 ? 16.534 3.084 -32.921 1.00 97.69 142 LYS A N 1
ATOM 1154 C CA . LYS A 1 142 ? 17.328 2.137 -33.724 1.00 97.69 142 LYS A CA 1
ATOM 1155 C C . LYS A 1 142 ? 16.494 1.144 -34.519 1.00 97.69 142 LYS A C 1
ATOM 1157 O O . LYS A 1 142 ? 16.924 0.728 -35.591 1.00 97.69 142 LYS A O 1
ATOM 1162 N N . PHE A 1 143 ? 15.316 0.786 -34.023 1.00 97.00 143 PHE A N 1
ATOM 1163 C CA . PHE A 1 143 ? 14.474 -0.266 -34.587 1.00 97.00 143 PHE A CA 1
ATOM 1164 C C . PHE A 1 143 ? 13.054 0.253 -34.833 1.00 97.00 143 PHE A C 1
ATOM 1166 O O . PHE A 1 143 ? 12.076 -0.299 -34.339 1.00 97.00 143 PHE A O 1
ATOM 1173 N N . VAL A 1 144 ? 12.948 1.321 -35.626 1.00 95.06 144 VAL A N 1
ATOM 1174 C CA . VAL A 1 144 ? 11.707 2.090 -35.845 1.00 95.06 144 VAL A CA 1
ATOM 1175 C C . VAL A 1 144 ? 10.527 1.226 -36.312 1.00 95.06 144 VAL A C 1
ATOM 1177 O O . VAL A 1 144 ? 9.395 1.443 -35.892 1.00 95.06 144 VAL A O 1
ATOM 1180 N N . SER A 1 145 ? 10.771 0.239 -37.178 1.00 95.31 145 SER A N 1
ATOM 1181 C CA . SER A 1 145 ? 9.725 -0.637 -37.727 1.00 95.31 145 SER A CA 1
ATOM 1182 C C . SER A 1 145 ? 9.400 -1.849 -36.848 1.00 95.31 145 SER A C 1
ATOM 1184 O O . SER A 1 145 ? 8.482 -2.605 -37.172 1.00 95.31 145 SER A O 1
ATOM 1186 N N . LEU A 1 146 ? 10.139 -2.064 -35.755 1.00 95.31 146 LEU A N 1
ATOM 1187 C CA . LEU A 1 146 ? 9.967 -3.228 -34.895 1.00 95.31 146 LEU A CA 1
ATOM 1188 C C . LEU A 1 146 ? 8.977 -2.934 -33.766 1.00 95.31 146 LEU A C 1
ATOM 1190 O O . LEU A 1 146 ? 9.125 -1.987 -32.991 1.00 95.31 146 LEU A O 1
ATOM 1194 N N . LYS A 1 147 ? 7.988 -3.815 -33.610 1.00 94.81 147 LYS A N 1
ATOM 1195 C CA . LYS A 1 147 ? 7.094 -3.797 -32.453 1.00 94.81 147 LYS A CA 1
ATOM 1196 C C . LYS A 1 147 ? 7.829 -4.354 -31.227 1.00 94.81 147 LYS A C 1
ATOM 1198 O O . LYS A 1 147 ? 8.139 -5.541 -31.195 1.00 94.81 147 LYS A O 1
ATOM 1203 N N . ARG A 1 148 ? 8.089 -3.498 -30.232 1.00 92.75 148 ARG A N 1
ATOM 1204 C CA . ARG A 1 148 ? 8.929 -3.818 -29.058 1.00 92.75 148 ARG A CA 1
ATOM 1205 C C . ARG A 1 148 ? 8.182 -4.140 -27.760 1.00 92.75 148 ARG A C 1
ATOM 1207 O O . ARG A 1 148 ? 8.795 -4.710 -26.874 1.00 92.75 148 ARG A O 1
ATOM 1214 N N . TYR A 1 149 ? 6.887 -3.815 -27.664 1.00 94.44 149 TYR A N 1
ATOM 1215 C CA . TYR A 1 149 ? 6.094 -3.979 -26.430 1.00 94.44 149 TYR A CA 1
ATOM 1216 C C . TYR A 1 149 ? 6.776 -3.331 -25.206 1.00 94.44 149 TYR A C 1
ATOM 1218 O O . TYR A 1 149 ? 7.010 -3.992 -24.200 1.00 94.44 149 TYR A O 1
ATOM 1226 N N . GLY A 1 150 ? 7.143 -2.051 -25.347 1.00 92.56 150 GLY A N 1
ATOM 1227 C CA . GLY A 1 150 ? 7.887 -1.296 -24.336 1.00 92.56 150 GLY A CA 1
ATOM 1228 C C . GLY A 1 150 ? 7.109 -1.064 -23.041 1.00 92.56 150 GLY A C 1
ATOM 1229 O O . GLY A 1 150 ? 5.885 -1.205 -23.007 1.00 92.56 150 GLY A O 1
ATOM 1230 N N . GLY A 1 151 ? 7.836 -0.694 -21.991 1.00 94.06 151 GLY A N 1
ATOM 1231 C CA . GLY A 1 151 ? 7.319 -0.446 -20.643 1.00 94.06 151 GLY A CA 1
ATOM 1232 C C . GLY A 1 151 ? 7.108 1.033 -20.321 1.00 94.06 151 GLY A C 1
ATOM 1233 O O . GLY A 1 151 ? 7.077 1.386 -19.146 1.00 94.06 151 GLY A O 1
ATOM 1234 N N . GLU A 1 152 ? 7.007 1.895 -21.335 1.00 94.38 152 GLU A N 1
ATOM 1235 C CA . GLU A 1 152 ? 6.802 3.339 -21.163 1.00 94.38 152 GLU A CA 1
ATOM 1236 C C . GLU A 1 152 ? 5.501 3.611 -20.381 1.00 94.38 152 GLU A C 1
ATOM 1238 O O . GLU A 1 152 ? 4.418 3.180 -20.786 1.00 94.38 152 GLU A O 1
ATOM 1243 N N . GLY A 1 153 ? 5.609 4.305 -19.244 1.00 94.56 153 GLY A N 1
ATOM 1244 C CA . GLY A 1 153 ? 4.514 4.519 -18.286 1.00 94.56 153 GLY A CA 1
ATOM 1245 C C . GLY A 1 153 ? 4.350 3.421 -17.223 1.00 94.56 153 GLY A C 1
ATOM 1246 O O . GLY A 1 153 ? 3.499 3.553 -16.342 1.00 94.56 153 GLY A O 1
ATOM 1247 N N . ALA A 1 154 ? 5.147 2.351 -17.282 1.00 96.75 154 ALA A N 1
ATOM 1248 C CA . ALA A 1 154 ? 5.181 1.244 -16.323 1.00 96.75 154 ALA A CA 1
ATOM 1249 C C . ALA A 1 154 ? 6.609 0.957 -15.806 1.00 96.75 154 ALA A C 1
ATOM 1251 O O . ALA A 1 154 ? 6.911 -0.151 -15.357 1.00 96.75 154 ALA A O 1
ATOM 1252 N N . GLU A 1 155 ? 7.505 1.946 -15.839 1.00 97.38 155 GLU A N 1
ATOM 1253 C CA . GLU A 1 155 ? 8.918 1.814 -15.460 1.00 97.38 155 GLU A CA 1
ATOM 1254 C C . GLU A 1 155 ? 9.099 1.423 -13.986 1.00 97.38 155 GLU A C 1
ATOM 1256 O O . GLU A 1 155 ? 10.078 0.762 -13.632 1.00 97.38 155 GLU A O 1
ATOM 1261 N N . SER A 1 156 ? 8.136 1.776 -13.127 1.00 96.06 156 SER A N 1
ATOM 1262 C CA . SER A 1 156 ? 8.101 1.393 -11.709 1.00 96.06 156 SER A CA 1
ATOM 1263 C C . SER A 1 156 ? 8.120 -0.126 -11.496 1.00 96.06 156 SER A C 1
ATOM 1265 O O . SER A 1 156 ? 8.605 -0.594 -10.466 1.00 96.06 156 SER A O 1
ATOM 1267 N N . MET A 1 157 ? 7.702 -0.916 -12.491 1.00 96.81 157 MET A N 1
ATOM 1268 C CA . MET A 1 157 ? 7.837 -2.373 -12.475 1.00 96.81 157 MET A CA 1
ATOM 1269 C C . MET A 1 157 ? 9.302 -2.819 -12.322 1.00 96.81 157 MET A C 1
ATOM 1271 O O . MET A 1 157 ? 9.569 -3.827 -11.670 1.00 96.81 157 MET A O 1
ATOM 1275 N N . MET A 1 158 ? 10.268 -2.075 -12.872 1.00 96.44 158 MET A N 1
ATOM 1276 C CA . MET A 1 158 ? 11.690 -2.409 -12.708 1.00 96.44 158 MET A CA 1
ATOM 1277 C C . MET A 1 158 ? 12.156 -2.228 -11.265 1.00 96.44 158 MET A C 1
ATOM 1279 O O . MET A 1 158 ? 12.946 -3.032 -10.774 1.00 96.44 158 MET A O 1
ATOM 1283 N N . ALA A 1 159 ? 11.627 -1.224 -10.563 1.00 94.75 159 ALA A N 1
ATOM 1284 C CA . ALA A 1 159 ? 11.900 -1.033 -9.143 1.00 94.75 159 ALA A CA 1
ATOM 1285 C C . ALA A 1 159 ? 11.347 -2.195 -8.302 1.00 94.75 159 ALA A C 1
ATOM 1287 O O . ALA A 1 159 ? 12.038 -2.691 -7.415 1.00 94.75 159 ALA A O 1
ATOM 1288 N N . PHE A 1 160 ? 10.143 -2.674 -8.631 1.00 95.50 160 PHE A N 1
ATOM 1289 C CA . PHE A 1 160 ? 9.547 -3.851 -7.998 1.00 95.50 160 PHE A CA 1
ATOM 1290 C C . PHE A 1 160 ? 10.413 -5.105 -8.181 1.00 95.50 160 PHE A C 1
ATOM 1292 O O . PHE A 1 160 ? 10.773 -5.748 -7.196 1.00 95.50 160 PHE A O 1
ATOM 1299 N N . TRP A 1 161 ? 10.807 -5.432 -9.418 1.00 95.81 161 TRP A N 1
ATOM 1300 C CA . TRP A 1 161 ? 11.644 -6.610 -9.676 1.00 95.81 161 TRP A CA 1
ATOM 1301 C C . TRP A 1 161 ? 13.013 -6.511 -9.009 1.00 95.81 161 TRP A C 1
ATOM 1303 O O . TRP A 1 161 ? 13.500 -7.500 -8.462 1.00 95.81 161 TRP A O 1
ATOM 1313 N N . HIS A 1 162 ? 13.618 -5.321 -9.023 1.00 94.25 162 HIS A N 1
ATOM 1314 C CA . HIS A 1 162 ? 14.883 -5.077 -8.342 1.00 94.25 162 HIS A CA 1
ATOM 1315 C C . HIS A 1 162 ? 14.787 -5.407 -6.848 1.00 94.25 162 HIS A C 1
ATOM 1317 O O . HIS A 1 162 ? 15.616 -6.164 -6.337 1.00 94.25 162 HIS A O 1
ATOM 1323 N N . GLU A 1 163 ? 13.770 -4.882 -6.160 1.00 92.25 163 GLU A N 1
ATOM 1324 C CA . GLU A 1 163 ? 13.618 -5.115 -4.724 1.00 92.25 163 GLU A CA 1
ATOM 1325 C C . GLU A 1 163 ? 13.247 -6.572 -4.422 1.00 92.25 163 GLU A C 1
ATOM 1327 O O . GLU A 1 163 ? 13.838 -7.156 -3.519 1.00 92.25 163 GLU A O 1
ATOM 1332 N N . ILE A 1 164 ? 12.376 -7.210 -5.217 1.00 94.75 164 ILE A N 1
ATOM 1333 C CA . ILE A 1 164 ? 12.069 -8.641 -5.054 1.00 94.75 164 ILE A CA 1
ATOM 1334 C C . ILE A 1 164 ? 13.332 -9.496 -5.150 1.00 94.75 164 ILE A C 1
ATOM 1336 O O . ILE A 1 164 ? 13.586 -10.313 -4.267 1.00 94.75 164 ILE A O 1
ATOM 1340 N N . PHE A 1 165 ? 14.154 -9.314 -6.187 1.00 94.81 165 PHE A N 1
ATOM 1341 C CA . PHE A 1 165 ? 15.356 -10.135 -6.341 1.00 94.81 165 PHE A CA 1
ATOM 1342 C C . PHE A 1 165 ? 16.375 -9.884 -5.234 1.00 94.81 165 PHE A C 1
ATOM 1344 O O . PHE A 1 165 ? 17.022 -10.825 -4.773 1.00 94.81 165 PHE A O 1
ATOM 1351 N N . LYS A 1 166 ? 16.490 -8.640 -4.769 1.00 91.81 166 LYS A N 1
ATOM 1352 C CA . LYS A 1 166 ? 17.326 -8.288 -3.623 1.00 91.81 166 LYS A CA 1
ATOM 1353 C C . LYS A 1 166 ? 16.835 -8.976 -2.344 1.00 91.81 166 LYS A C 1
ATOM 1355 O O . LYS A 1 166 ? 17.645 -9.599 -1.662 1.00 91.81 166 LYS A O 1
ATOM 1360 N N . LEU A 1 167 ? 15.537 -8.931 -2.046 1.00 91.94 167 LEU A N 1
ATOM 1361 C CA . LEU A 1 167 ? 14.953 -9.606 -0.881 1.00 91.94 167 LEU A CA 1
ATOM 1362 C C . LEU A 1 167 ? 15.144 -11.128 -0.946 1.00 91.94 167 LEU A C 1
ATOM 1364 O O . LEU A 1 167 ? 15.526 -11.733 0.049 1.00 91.94 167 LEU A O 1
ATOM 1368 N N . CYS A 1 168 ? 14.968 -11.747 -2.117 1.00 94.44 168 CYS A N 1
ATOM 1369 C CA . CYS A 1 168 ? 15.220 -13.181 -2.289 1.00 94.44 168 CYS A CA 1
ATOM 1370 C C . CYS A 1 168 ? 16.700 -13.560 -2.115 1.00 94.44 168 CYS A C 1
ATOM 1372 O O . CYS A 1 168 ? 16.997 -14.642 -1.618 1.00 94.44 168 CYS A O 1
ATOM 1374 N N . ALA A 1 169 ? 17.630 -12.703 -2.547 1.00 93.31 169 ALA A N 1
ATOM 1375 C CA . ALA A 1 169 ? 19.065 -12.985 -2.488 1.00 93.31 169 ALA A CA 1
ATOM 1376 C C . ALA A 1 169 ? 19.662 -12.788 -1.087 1.00 93.31 169 ALA A C 1
ATOM 1378 O O . ALA A 1 169 ? 20.582 -13.510 -0.706 1.00 93.31 169 ALA A O 1
ATOM 1379 N N . TYR A 1 170 ? 19.160 -11.804 -0.340 1.00 85.50 170 TYR A N 1
ATOM 1380 C CA . TYR A 1 170 ? 19.655 -11.449 0.992 1.00 85.50 170 TYR A CA 1
ATOM 1381 C C . TYR A 1 170 ? 18.740 -11.921 2.126 1.00 85.50 170 TYR A C 1
ATOM 1383 O O . TYR A 1 170 ? 18.947 -11.508 3.265 1.00 85.50 170 TYR A O 1
ATOM 1391 N N . GLY A 1 171 ? 17.747 -12.763 1.822 1.00 66.38 171 GLY A N 1
ATOM 1392 C CA . GLY A 1 171 ? 16.770 -13.248 2.789 1.00 66.38 171 GLY A CA 1
ATOM 1393 C C . GLY A 1 171 ? 17.425 -13.925 3.994 1.00 66.38 171 GLY A C 1
ATOM 1394 O O . GLY A 1 171 ? 17.963 -15.026 3.874 1.00 66.38 171 GLY A O 1
ATOM 1395 N N . ASN A 1 172 ? 17.348 -13.238 5.136 1.00 43.50 172 ASN A N 1
ATOM 1396 C CA . ASN A 1 172 ? 17.132 -13.832 6.453 1.00 43.50 172 ASN A CA 1
ATOM 1397 C C . ASN A 1 172 ? 15.632 -13.784 6.730 1.00 43.50 172 ASN A C 1
ATOM 1399 O O . ASN A 1 172 ? 15.051 -12.705 6.471 1.00 43.50 172 ASN A O 1
#

Nearest PDB structures (foldseek):
  6km9-assembly1_A  TM=9.118E-01  e=2.004E-08  Vibrio vulnificus CMCP6
  6sy1-assembly1_A  TM=9.014E-01  e=1.894E-08  Homo sapiens
  6kma-assembly2_D  TM=9.106E-01  e=1.216E-07  Vibrio vulnificus CMCP6
  6u3j-assembly1_A  TM=8.826E-01  e=5.525E-08  Homo sapiens
  5rvy-assembly1_B  TM=8.802E-01  e=1.216E-07  Homo sapiens

Secondary structure (DSSP, 8-state):
--HHHHHHHHHHHHHHHHHHHHHHHGGGG----TT--SPPPPPGGG-GGGGT--TT-EEE-TTT--SS-SEEEHHHHHHHHHHHHSSS-----TT-SSHHHHHHHHHHHHHHTTSPPPHHHHHHHHHHHHHHHHHHHHHHHH-TTS-----TT-THHHHHHHHHHHHHHH--

InterPro domains:
  IPR011603 2-oxoglutarate dehydrogenase E1 component [PTHR23152] (11-169)
  IPR029061 Thiamin diphosphate-binding fold [SSF52518] (66-166)

Solvent-accessible surface area (backbone atoms only — not comparable to full-atom values): 9961 Å² total; per-residue (Å²): 131,62,68,67,63,51,53,53,50,52,51,49,53,30,48,49,53,51,52,52,34,37,55,64,48,22,34,79,33,24,56,72,58,96,82,62,87,72,77,61,61,86,56,74,82,68,40,50,66,81,52,77,47,54,54,80,42,76,44,71,26,62,94,76,51,56,60,102,51,59,54,46,34,43,49,59,50,49,54,51,51,38,64,54,21,26,28,79,46,56,54,87,49,72,82,51,88,49,68,67,61,38,51,51,50,50,42,51,48,44,46,55,72,69,57,79,81,52,72,66,60,53,51,49,39,51,49,44,25,50,51,48,52,52,50,48,53,50,45,53,72,75,40,69,91,56,91,74,84,67,56,84,95,48,33,65,56,47,35,51,52,52,51,50,53,48,50,69,74,68,62,126

Sequence (172 aa):
VPKQSLDERVKQSNFYRLVTAYRTHGHKQANLNPISTNEPQLLPELQPKNFKLNLLDKVRFQGILFTQQDEGTIEEAIRFLHATYSDAIGTEFSYLETEEEREWFAEAVETTLAESLNNETRKTIATEMLKSQAFDNFLAIKFVSLKRYGGEGAESMMAFWHEIFKLCAYGN

Foldseek 3Di:
DDPVVVVLVLQQVLLLQLLVLLLACQLQQAPADPPDPDHRDDDPSNDSVVSVFDQADKHACPPRALDPGRIDGNVVVSVLSCLQDHYNDHDHDPPPDDPVSSVVVRNCSSPVSVDDDDPVLVVVLVVQLVVLVVVVVVCCVPVVPDDDVGCVVNSSVSSVVVVVVVCVVPPD

Mean predicted aligned error: 4.68 Å